Protein AF-A0A3P6QF78-F1 (afdb_monomer_lite)

pLDDT: mean 82.95, std 11.8, range [40.22, 94.06]

Secondary structure (DSSP, 8-state):
-----PPPEEEEEE-TT--S-EEEEEEPTT-EEEEEE-GGGTT--EEEEETTTTTSPPPPPP-S-TTT-EEEEE-SSSEEEEEEEEETT-

Sequence (90 aa):
MAEGNYPQVRIIVLEKGEHLETIVRRMEKGHFVRFHRGSSLLGVDVEIRTTLTGQEPLKWTEGTDHLAAYCQVECTSAGSFKYTFTADGE

Structure (mmCIF, N/CA/C/O backbone):
data_AF-A0A3P6QF78-F1
#
_entry.id   AF-A0A3P6QF78-F1
#
loop_
_atom_site.group_PDB
_atom_site.id
_atom_site.type_symbol
_atom_site.label_atom_id
_atom_site.label_alt_id
_atom_site.label_comp_id
_atom_site.label_asym_id
_atom_site.label_entity_id
_atom_site.label_seq_id
_atom_site.pdbx_PDB_ins_code
_atom_site.Cartn_x
_atom_site.Cartn_y
_atom_site.Cartn_z
_atom_site.occupancy
_atom_site.B_iso_or_equiv
_atom_site.auth_seq_id
_atom_site.auth_comp_id
_atom_site.auth_asym_id
_atom_site.auth_atom_id
_atom_site.pdbx_PDB_model_num
ATOM 1 N N . MET A 1 1 ? 17.765 -15.811 -25.119 1.00 40.22 1 MET A N 1
ATOM 2 C CA . MET A 1 1 ? 16.345 -15.462 -25.324 1.00 40.22 1 MET A CA 1
ATOM 3 C C . MET A 1 1 ? 16.097 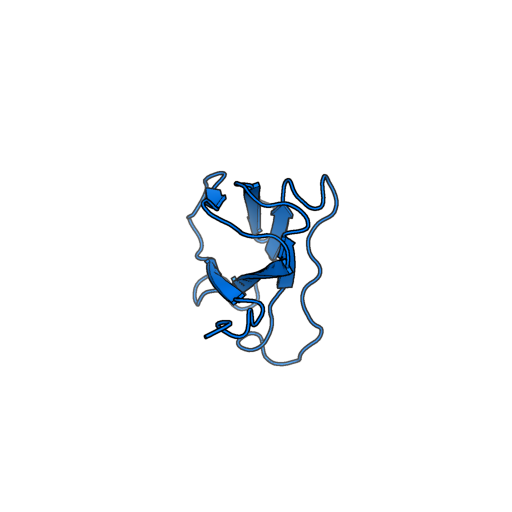-14.276 -24.416 1.00 40.22 1 MET A C 1
ATOM 5 O O . MET A 1 1 ? 16.354 -14.418 -23.231 1.00 40.22 1 MET A O 1
ATOM 9 N N . ALA A 1 2 ? 15.788 -13.095 -24.950 1.00 47.06 2 ALA A N 1
ATOM 10 C CA . ALA A 1 2 ? 15.461 -11.959 -24.094 1.00 47.06 2 ALA A CA 1
ATOM 11 C C . ALA A 1 2 ? 14.074 -12.239 -23.510 1.00 47.06 2 ALA A C 1
ATOM 13 O O . ALA A 1 2 ? 13.085 -12.181 -24.238 1.00 47.06 2 ALA A O 1
ATOM 14 N N . GLU A 1 3 ? 14.022 -12.657 -22.245 1.00 53.41 3 GLU A N 1
ATOM 15 C CA . GLU A 1 3 ? 12.777 -12.691 -21.484 1.00 53.41 3 GLU A CA 1
ATOM 16 C C . GLU A 1 3 ? 12.156 -11.299 -21.599 1.00 53.41 3 GLU A C 1
ATOM 18 O O . GLU A 1 3 ? 12.784 -10.298 -21.252 1.00 53.41 3 GLU A O 1
ATOM 23 N N . GLY A 1 4 ? 10.972 -11.219 -22.210 1.00 53.66 4 GLY A N 1
ATOM 24 C CA . GLY A 1 4 ? 10.235 -9.969 -22.299 1.00 53.66 4 GLY A CA 1
ATOM 25 C C . GLY A 1 4 ? 10.038 -9.458 -20.882 1.00 53.66 4 GLY A C 1
ATOM 26 O O . GLY A 1 4 ? 9.345 -10.095 -20.093 1.00 53.66 4 GLY A O 1
ATOM 27 N N . ASN A 1 5 ? 10.702 -8.356 -20.543 1.00 64.25 5 ASN A N 1
ATOM 28 C CA . ASN A 1 5 ? 10.680 -7.780 -19.206 1.00 64.25 5 ASN A CA 1
ATOM 29 C C . ASN A 1 5 ? 9.341 -7.058 -19.006 1.00 64.25 5 ASN A C 1
ATOM 31 O O . ASN A 1 5 ? 9.269 -5.829 -19.019 1.00 64.25 5 ASN A O 1
ATOM 35 N N . TYR A 1 6 ? 8.251 -7.826 -18.949 1.00 74.94 6 TYR A N 1
ATOM 36 C CA . TYR A 1 6 ? 6.930 -7.288 -18.678 1.00 74.94 6 TYR A CA 1
ATOM 37 C C . TYR A 1 6 ? 6.919 -6.750 -17.248 1.00 74.94 6 TYR A C 1
ATOM 39 O O . TYR A 1 6 ? 7.379 -7.444 -16.337 1.00 74.94 6 TYR A O 1
ATOM 47 N N . PRO A 1 7 ? 6.400 -5.532 -17.033 1.00 83.44 7 PRO A N 1
ATOM 48 C CA . PRO A 1 7 ? 6.336 -4.960 -15.701 1.00 83.44 7 PRO A CA 1
ATOM 49 C C . PRO A 1 7 ? 5.513 -5.874 -14.790 1.00 83.44 7 PRO A C 1
ATOM 51 O O . PRO A 1 7 ? 4.336 -6.138 -15.046 1.00 83.44 7 PRO A O 1
ATOM 54 N N . GLN A 1 8 ? 6.141 -6.379 -13.729 1.00 89.69 8 GLN A N 1
ATOM 55 C CA . GLN A 1 8 ? 5.455 -7.209 -12.748 1.00 89.69 8 GLN A CA 1
ATOM 56 C C . GLN A 1 8 ? 4.639 -6.342 -11.795 1.00 89.69 8 GLN A C 1
ATOM 58 O O . GLN A 1 8 ? 5.063 -5.255 -11.399 1.00 89.69 8 GLN A O 1
ATOM 63 N N . VAL A 1 9 ? 3.486 -6.862 -11.378 1.00 91.19 9 VAL A N 1
ATOM 64 C CA . VAL A 1 9 ? 2.649 -6.248 -10.346 1.00 91.19 9 VAL A CA 1
ATOM 65 C C . VAL A 1 9 ? 2.681 -7.137 -9.110 1.00 91.19 9 VAL A C 1
ATOM 67 O O . VAL A 1 9 ? 2.224 -8.279 -9.150 1.00 91.19 9 VAL A O 1
ATOM 70 N N . ARG A 1 10 ? 3.207 -6.620 -7.999 1.00 90.50 10 ARG A N 1
ATOM 71 C CA . ARG A 1 10 ? 3.103 -7.269 -6.689 1.00 90.50 10 ARG A CA 1
ATOM 72 C C . ARG A 1 10 ? 1.850 -6.768 -5.984 1.00 90.50 10 ARG A C 1
ATOM 74 O O . ARG A 1 10 ? 1.697 -5.567 -5.788 1.00 90.50 10 ARG A O 1
ATOM 81 N N . ILE A 1 11 ? 0.981 -7.692 -5.596 1.00 91.06 11 ILE A N 1
ATOM 82 C CA . ILE A 1 11 ? -0.271 -7.382 -4.906 1.00 91.06 11 ILE A CA 1
ATOM 83 C C . ILE A 1 11 ? -0.055 -7.486 -3.395 1.00 91.06 11 ILE A C 1
ATOM 85 O O . ILE A 1 11 ? 0.505 -8.472 -2.918 1.00 91.06 11 ILE A O 1
ATOM 89 N N . ILE A 1 12 ? -0.503 -6.469 -2.663 1.00 90.88 12 ILE A N 1
ATOM 90 C CA . ILE A 1 12 ? -0.569 -6.431 -1.202 1.00 90.88 12 ILE A CA 1
ATOM 91 C C . ILE A 1 12 ? -2.032 -6.212 -0.825 1.00 90.88 12 ILE A C 1
ATOM 93 O O . ILE A 1 12 ? -2.656 -5.254 -1.278 1.00 90.88 12 ILE A O 1
ATOM 97 N N . VAL A 1 13 ? -2.584 -7.113 -0.019 1.00 90.19 13 VAL A N 1
ATOM 98 C CA . VAL A 1 13 ? -3.937 -6.987 0.531 1.00 90.19 13 VAL A CA 1
ATOM 99 C C . VAL A 1 13 ? -3.788 -6.503 1.963 1.00 90.19 13 VAL A C 1
ATOM 101 O O . VAL A 1 13 ? -3.063 -7.128 2.726 1.00 90.19 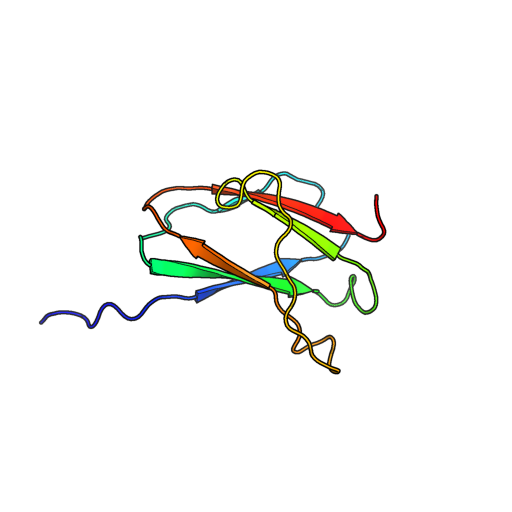13 VAL A O 1
ATOM 104 N N . LEU A 1 14 ? -4.419 -5.378 2.289 1.00 89.44 14 LEU A N 1
ATOM 105 C CA . LEU A 1 14 ? -4.348 -4.764 3.611 1.00 89.44 14 LEU A CA 1
ATOM 106 C C . LEU A 1 14 ? -5.466 -5.287 4.504 1.00 89.44 14 LEU A C 1
ATOM 108 O O . LEU A 1 14 ? -6.629 -5.245 4.105 1.00 89.44 14 LEU A O 1
ATOM 112 N N . GLU A 1 15 ? -5.138 -5.691 5.724 1.00 87.81 15 GLU A N 1
ATOM 113 C CA . GLU A 1 15 ? -6.130 -6.063 6.733 1.00 87.81 15 GLU A CA 1
ATOM 114 C C . GLU A 1 15 ? -5.977 -5.206 8.004 1.00 87.81 15 GLU A C 1
ATOM 116 O O . GLU A 1 15 ? -4.889 -4.760 8.373 1.00 87.81 15 GLU A O 1
ATOM 121 N N . LYS A 1 16 ? -7.090 -4.960 8.701 1.00 82.00 16 LYS A N 1
ATOM 122 C CA . LYS A 1 16 ? -7.114 -4.241 9.977 1.00 82.00 16 LYS A CA 1
ATOM 123 C C . LYS A 1 16 ? -6.244 -4.965 11.009 1.00 82.00 16 LYS A C 1
ATOM 125 O O . LYS A 1 16 ? -6.359 -6.176 11.185 1.00 82.00 16 LYS A O 1
ATOM 130 N N . GLY A 1 17 ? -5.412 -4.215 11.730 1.00 71.69 17 GLY A N 1
ATOM 131 C CA . GLY A 1 17 ? -4.485 -4.767 12.721 1.00 71.69 17 GLY A CA 1
ATOM 132 C C . GLY A 1 17 ? -3.059 -4.986 12.204 1.00 71.69 17 GLY A C 1
ATOM 133 O O . GLY A 1 17 ? -2.167 -5.236 13.015 1.00 71.69 17 GLY A O 1
ATOM 134 N N . GLU A 1 18 ? -2.799 -4.829 10.899 1.00 66.75 18 GLU A N 1
ATOM 135 C CA . GLU A 1 18 ? -1.439 -4.789 10.343 1.00 66.75 18 GLU A CA 1
ATOM 136 C C . GLU A 1 18 ? -0.755 -3.435 10.634 1.00 66.75 18 GLU A C 1
ATOM 138 O O . GLU A 1 18 ? -0.446 -2.649 9.744 1.00 66.75 18 GLU A O 1
ATOM 143 N N . HIS A 1 19 ? -0.521 -3.131 11.913 1.00 60.53 19 HIS A N 1
ATOM 144 C CA . HIS A 1 19 ? 0.063 -1.860 12.364 1.00 60.53 19 HIS A CA 1
ATOM 145 C C . HIS A 1 19 ? 1.594 -1.853 12.332 1.00 60.53 19 HIS A C 1
ATOM 147 O O . HIS A 1 19 ? 2.231 -1.610 13.357 1.00 60.53 19 HIS A O 1
ATOM 153 N N . LEU A 1 20 ? 2.220 -2.123 11.185 1.00 59.34 20 LEU A N 1
ATOM 154 C CA . LEU A 1 20 ? 3.672 -1.982 11.071 1.00 59.34 20 LEU A CA 1
ATOM 155 C C . LEU A 1 20 ? 4.094 -1.399 9.725 1.00 59.34 20 LEU A C 1
ATOM 157 O O . LEU A 1 20 ? 3.661 -1.845 8.662 1.00 59.34 20 LEU A O 1
ATOM 161 N N . GLU A 1 21 ? 5.010 -0.428 9.805 1.00 71.50 21 GLU A N 1
ATOM 162 C CA . GLU A 1 21 ? 5.842 0.021 8.691 1.00 71.50 21 GLU A CA 1
ATOM 163 C C . GLU A 1 21 ? 6.416 -1.214 7.989 1.00 71.50 21 GLU A C 1
ATOM 165 O O . GLU A 1 21 ? 7.299 -1.905 8.508 1.00 71.50 21 GLU A O 1
ATOM 170 N N . THR A 1 22 ? 5.877 -1.522 6.814 1.00 82.62 22 THR A N 1
ATOM 171 C CA . THR A 1 22 ? 6.191 -2.769 6.127 1.00 82.62 22 THR A CA 1
ATOM 172 C C . THR A 1 22 ? 7.180 -2.499 5.011 1.00 82.62 22 THR A C 1
ATOM 174 O O . THR A 1 22 ? 7.031 -1.577 4.207 1.00 82.62 22 THR A O 1
ATOM 177 N N . ILE A 1 23 ? 8.228 -3.322 4.966 1.00 83.44 23 ILE A N 1
ATOM 178 C CA . ILE A 1 23 ? 9.299 -3.195 3.982 1.00 83.44 23 ILE A CA 1
ATOM 179 C C . ILE A 1 23 ? 9.000 -4.117 2.804 1.00 83.44 23 ILE A C 1
ATOM 181 O O . ILE A 1 23 ? 9.100 -5.341 2.917 1.00 83.44 23 ILE A O 1
ATOM 185 N N . VAL A 1 24 ? 8.749 -3.531 1.638 1.00 84.44 24 VAL A N 1
ATOM 186 C CA . VAL A 1 24 ? 8.706 -4.265 0.374 1.00 84.44 24 VAL A CA 1
ATOM 187 C C . VAL A 1 24 ? 10.124 -4.354 -0.172 1.00 84.44 24 VAL A C 1
ATOM 189 O O . VAL A 1 24 ? 10.762 -3.341 -0.449 1.00 84.44 24 VAL A O 1
ATOM 192 N N . ARG A 1 25 ? 10.637 -5.580 -0.306 1.00 85.75 25 ARG A N 1
ATOM 193 C CA . ARG A 1 25 ? 12.018 -5.852 -0.736 1.00 85.75 25 ARG A CA 1
ATOM 194 C C . ARG A 1 25 ? 12.073 -6.433 -2.141 1.00 85.75 25 ARG A C 1
ATOM 196 O O . ARG A 1 25 ? 11.107 -7.051 -2.598 1.00 85.75 25 ARG A O 1
ATOM 2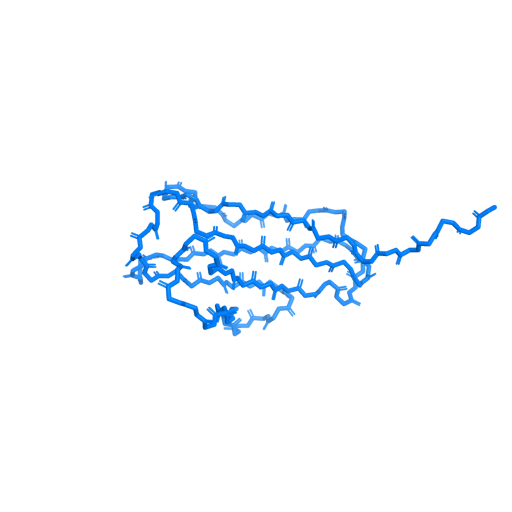03 N N . ARG A 1 26 ? 13.258 -6.341 -2.755 1.00 86.12 26 ARG A N 1
ATOM 204 C CA . ARG A 1 26 ? 13.583 -6.950 -4.058 1.00 86.12 26 ARG A CA 1
ATOM 205 C C . ARG A 1 26 ? 12.625 -6.475 -5.150 1.00 86.12 26 ARG A C 1
ATOM 207 O O . ARG A 1 26 ? 11.945 -7.284 -5.776 1.00 86.12 26 ARG A O 1
ATOM 214 N N . MET A 1 27 ? 12.526 -5.159 -5.304 1.00 88.06 27 MET A N 1
ATOM 215 C CA . MET A 1 27 ? 11.761 -4.546 -6.381 1.00 88.06 27 MET A CA 1
ATOM 216 C C . MET A 1 27 ? 12.695 -4.055 -7.472 1.00 88.06 27 MET A C 1
ATOM 218 O O . MET A 1 27 ? 13.767 -3.528 -7.177 1.00 88.06 27 MET A O 1
ATOM 222 N N . GLU A 1 28 ? 12.290 -4.256 -8.718 1.00 88.00 28 GLU A N 1
ATOM 223 C CA . GLU A 1 28 ? 13.024 -3.811 -9.897 1.00 88.00 28 GLU A CA 1
ATOM 224 C C . GLU A 1 28 ? 12.393 -2.540 -10.459 1.00 88.00 28 GLU A C 1
ATOM 226 O O . GLU A 1 28 ? 11.218 -2.243 -10.219 1.00 88.00 28 GLU A O 1
ATOM 231 N N . LYS A 1 29 ? 13.188 -1.776 -11.209 1.00 89.81 29 LYS A N 1
ATOM 232 C CA . LYS A 1 29 ? 12.703 -0.566 -11.866 1.00 89.81 29 LYS A CA 1
ATOM 233 C C . LYS A 1 29 ? 11.607 -0.919 -12.878 1.00 89.81 29 LYS A C 1
ATOM 235 O O . LYS A 1 29 ? 11.794 -1.813 -13.697 1.00 89.81 29 LYS A O 1
ATOM 240 N N . GLY A 1 30 ? 10.500 -0.182 -12.844 1.00 89.19 30 GLY A N 1
ATOM 241 C CA . GLY A 1 30 ? 9.340 -0.385 -13.716 1.00 89.19 30 GLY A CA 1
ATOM 242 C C . GLY A 1 30 ? 8.349 -1.439 -13.212 1.00 89.19 30 GLY A C 1
ATOM 243 O O . GLY A 1 30 ? 7.327 -1.660 -13.854 1.00 89.19 30 GLY A O 1
ATOM 244 N N . HIS A 1 31 ? 8.612 -2.093 -12.074 1.00 92.06 31 HIS A N 1
ATOM 245 C CA . HIS A 1 31 ? 7.618 -2.945 -11.414 1.00 92.06 31 HIS A CA 1
ATOM 246 C C . HIS A 1 31 ? 6.644 -2.103 -10.594 1.00 92.06 31 HIS A C 1
ATOM 248 O O . HIS A 1 31 ? 6.984 -1.031 -10.096 1.00 92.06 31 HIS A O 1
ATOM 254 N N . PHE A 1 32 ? 5.437 -2.621 -10.405 1.00 92.44 32 PHE A N 1
ATOM 255 C CA . PHE A 1 32 ? 4.384 -1.962 -9.648 1.00 92.44 32 PHE A CA 1
ATOM 256 C C . PHE A 1 32 ? 4.102 -2.710 -8.355 1.00 92.44 32 PHE A C 1
ATOM 258 O O . PHE A 1 32 ? 4.131 -3.942 -8.307 1.00 92.44 32 PHE A O 1
ATOM 265 N N . VAL A 1 33 ? 3.751 -1.961 -7.318 1.00 93.25 33 VAL A N 1
ATOM 266 C CA . VAL A 1 33 ? 3.107 -2.514 -6.128 1.00 93.25 33 VAL A CA 1
ATOM 267 C C . VAL A 1 33 ? 1.692 -1.983 -6.070 1.00 93.25 33 VAL A C 1
ATOM 269 O O . VAL A 1 33 ? 1.481 -0.773 -6.127 1.00 93.25 33 VAL A O 1
ATOM 272 N N . ARG A 1 34 ? 0.733 -2.903 -6.008 1.00 94.06 34 ARG A N 1
ATOM 273 C CA . ARG A 1 34 ? -0.697 -2.624 -5.989 1.00 94.06 34 ARG A CA 1
ATOM 274 C C . ARG A 1 34 ? -1.272 -3.029 -4.643 1.00 94.06 34 ARG A C 1
ATOM 276 O O . ARG A 1 34 ? -1.114 -4.173 -4.226 1.00 94.06 34 ARG A O 1
ATOM 283 N N . PHE A 1 35 ? -1.959 -2.097 -4.004 1.00 92.44 35 PHE A N 1
ATOM 284 C CA . PHE A 1 35 ? -2.600 -2.290 -2.717 1.00 92.44 35 PHE A CA 1
ATOM 285 C C . PHE A 1 35 ? -4.104 -2.443 -2.901 1.00 92.44 35 PHE A C 1
ATOM 287 O O . PHE A 1 35 ? -4.729 -1.650 -3.607 1.00 92.44 35 PHE A O 1
ATOM 294 N N . HIS A 1 36 ? -4.671 -3.451 -2.251 1.00 91.25 36 HIS A N 1
ATOM 295 C CA . HIS A 1 36 ? -6.106 -3.701 -2.190 1.00 91.25 36 HIS A CA 1
ATOM 296 C C . HIS A 1 36 ? -6.581 -3.646 -0.741 1.00 91.25 36 HIS A C 1
ATOM 298 O O . HIS A 1 36 ? -5.854 -4.042 0.173 1.00 91.25 36 HIS A O 1
ATOM 304 N N . ARG A 1 37 ? -7.818 -3.188 -0.537 1.00 89.19 37 ARG A N 1
ATOM 305 C CA . ARG A 1 37 ? -8.491 -3.296 0.760 1.00 89.19 37 ARG A CA 1
ATOM 306 C C . ARG A 1 37 ? -8.935 -4.741 0.947 1.00 89.19 37 ARG A C 1
ATOM 308 O O . ARG A 1 37 ? -9.635 -5.288 0.097 1.00 89.19 37 ARG A O 1
ATOM 315 N N . GLY A 1 38 ? -8.491 -5.351 2.032 1.00 88.06 38 GLY A N 1
ATOM 316 C CA . GLY A 1 38 ? -8.957 -6.653 2.467 1.00 88.06 38 GLY A CA 1
ATOM 317 C C . GLY A 1 38 ? -10.377 -6.605 3.016 1.00 88.06 38 GLY A C 1
ATOM 318 O O . GLY A 1 38 ? -11.011 -5.548 3.094 1.00 88.06 38 GLY A O 1
ATOM 319 N N . SER A 1 39 ? -10.885 -7.766 3.422 1.00 87.50 39 SER A N 1
ATOM 320 C CA . SER A 1 39 ? -12.290 -7.892 3.843 1.00 87.50 39 SER A CA 1
ATOM 321 C C . SER A 1 39 ? -12.594 -7.085 5.105 1.00 87.50 39 SER A C 1
ATOM 323 O O . SER A 1 39 ? -13.708 -6.590 5.267 1.00 87.50 39 SER A O 1
ATOM 325 N N . SER A 1 40 ? -11.607 -6.912 5.988 1.00 86.31 40 SER A N 1
ATOM 326 C CA . SER A 1 40 ? -11.766 -6.127 7.216 1.00 86.31 40 SER A CA 1
ATOM 327 C C . SER A 1 40 ? -11.747 -4.607 7.007 1.00 86.31 40 SER A C 1
ATOM 329 O O . SER A 1 40 ? -12.055 -3.871 7.942 1.00 86.31 40 SER A O 1
ATOM 331 N N . LEU A 1 41 ? -11.404 -4.137 5.802 1.00 87.00 41 LEU A N 1
ATOM 332 C CA . LEU A 1 41 ? -11.319 -2.718 5.435 1.00 87.00 41 LEU A CA 1
ATOM 333 C C . LEU A 1 41 ? -12.373 -2.319 4.383 1.00 87.00 41 LEU A C 1
ATOM 335 O O . LEU A 1 41 ? -12.244 -1.295 3.709 1.00 87.00 41 LEU A O 1
ATOM 339 N N . LEU A 1 42 ? -13.424 -3.125 4.210 1.00 84.88 42 LEU A N 1
ATOM 340 C CA . LEU A 1 42 ? -14.531 -2.795 3.313 1.00 84.88 42 LEU A CA 1
ATOM 341 C C . LEU A 1 42 ? -15.312 -1.584 3.835 1.00 84.88 42 LEU A C 1
ATOM 343 O O . LEU A 1 42 ? -15.747 -1.562 4.982 1.00 84.88 42 LEU A O 1
ATOM 347 N N . GLY A 1 43 ? -15.500 -0.582 2.972 1.00 81.38 43 GLY A N 1
ATOM 348 C CA . GLY A 1 43 ? -16.175 0.672 3.327 1.00 81.38 43 GLY A CA 1
ATOM 349 C C . GLY A 1 43 ? -15.357 1.613 4.219 1.00 81.38 43 GLY A C 1
ATOM 350 O O . GLY A 1 43 ? -15.855 2.680 4.561 1.00 81.38 43 GLY A O 1
ATOM 351 N N . VAL A 1 44 ? -14.122 1.241 4.564 1.00 85.81 44 VAL A N 1
ATOM 352 C CA . VAL A 1 44 ? -13.212 2.035 5.396 1.00 85.81 44 VAL A CA 1
ATOM 353 C C . VAL A 1 44 ? -12.381 2.964 4.517 1.00 85.81 44 VAL A C 1
ATOM 355 O O . VAL A 1 44 ? -11.894 2.551 3.454 1.00 85.81 44 VAL A O 1
ATOM 358 N N . ASP A 1 45 ? -12.196 4.209 4.961 1.00 86.75 45 ASP A N 1
ATOM 359 C CA . ASP A 1 45 ? -11.259 5.111 4.300 1.00 86.75 45 ASP A CA 1
ATOM 360 C C . ASP A 1 45 ? -9.828 4.730 4.680 1.00 86.75 45 ASP A C 1
ATOM 362 O O . ASP A 1 45 ? -9.463 4.703 5.854 1.00 86.75 45 ASP A O 1
ATOM 366 N N . VAL A 1 46 ? -9.029 4.373 3.678 1.00 87.81 46 VAL A N 1
ATOM 367 C CA . VAL A 1 46 ? -7.672 3.854 3.874 1.00 87.81 46 VAL A CA 1
ATOM 368 C C . VAL A 1 46 ? -6.700 4.788 3.188 1.00 87.81 46 VAL A C 1
ATOM 370 O O . VAL A 1 46 ? -6.761 4.951 1.971 1.00 87.81 46 VAL A O 1
ATOM 373 N N . GLU A 1 47 ? -5.756 5.339 3.936 1.00 90.19 47 GLU A N 1
ATOM 374 C CA . GLU A 1 47 ? -4.673 6.143 3.385 1.00 90.19 47 GLU A CA 1
ATOM 375 C C . GLU A 1 47 ? -3.391 5.307 3.352 1.00 90.19 47 GLU A C 1
ATOM 377 O O . GLU A 1 47 ? -3.053 4.660 4.336 1.00 90.19 47 GLU A O 1
ATOM 382 N N . ILE A 1 48 ? -2.660 5.306 2.231 1.00 90.56 48 ILE A N 1
ATOM 383 C CA . ILE A 1 48 ? -1.368 4.610 2.117 1.00 90.56 48 ILE A CA 1
ATOM 384 C C . ILE A 1 48 ? -0.289 5.614 1.760 1.00 90.56 48 ILE A C 1
ATOM 386 O O . ILE A 1 48 ? -0.406 6.324 0.764 1.00 90.56 48 ILE A O 1
ATOM 390 N N . ARG A 1 49 ? 0.806 5.619 2.516 1.00 91.56 49 ARG A N 1
ATOM 391 C CA . ARG A 1 49 ? 2.002 6.419 2.242 1.00 91.56 49 ARG A CA 1
ATOM 392 C C . ARG A 1 49 ? 3.173 5.501 1.965 1.00 91.56 49 ARG A C 1
ATOM 394 O O . ARG A 1 49 ? 3.321 4.462 2.603 1.00 91.56 49 ARG A O 1
ATOM 401 N N . THR A 1 50 ? 4.025 5.891 1.024 1.00 91.12 50 THR A N 1
ATOM 402 C CA . THR A 1 50 ? 5.219 5.119 0.677 1.00 91.12 50 THR A CA 1
ATOM 403 C C . THR A 1 50 ? 6.442 6.014 0.652 1.00 91.12 50 THR A C 1
ATOM 405 O O . THR A 1 50 ? 6.362 7.182 0.280 1.00 91.12 50 THR A O 1
ATOM 408 N N . THR A 1 51 ? 7.615 5.457 0.940 1.00 90.50 51 THR A N 1
ATOM 409 C CA . THR A 1 51 ? 8.873 6.201 0.771 1.00 90.50 51 THR A CA 1
ATOM 410 C C . THR A 1 51 ? 9.194 6.511 -0.696 1.00 90.50 51 THR A C 1
ATOM 412 O O . THR A 1 51 ? 10.129 7.261 -0.952 1.00 90.50 51 THR A O 1
ATOM 415 N N . LEU A 1 52 ? 8.451 5.942 -1.657 1.00 87.25 52 LEU A N 1
ATOM 416 C CA . LEU A 1 52 ? 8.580 6.244 -3.088 1.00 87.25 52 LEU A CA 1
ATOM 417 C C . LEU A 1 52 ? 7.844 7.534 -3.477 1.00 87.25 52 LEU A C 1
ATOM 419 O O . LEU A 1 52 ? 8.325 8.266 -4.336 1.00 87.25 52 LEU A O 1
ATOM 423 N N . THR A 1 53 ? 6.698 7.810 -2.848 1.00 84.69 53 THR A N 1
ATOM 424 C CA . THR A 1 53 ? 5.877 9.013 -3.085 1.00 84.69 53 THR A CA 1
ATOM 425 C C . THR A 1 53 ? 6.081 10.099 -2.026 1.00 84.69 53 THR A C 1
ATOM 427 O O . THR A 1 53 ? 5.510 11.182 -2.119 1.00 84.69 53 THR A O 1
ATOM 430 N N . GLY A 1 54 ? 6.920 9.837 -1.020 1.00 83.31 54 GLY A N 1
ATOM 431 C CA . GLY A 1 54 ? 7.236 10.788 0.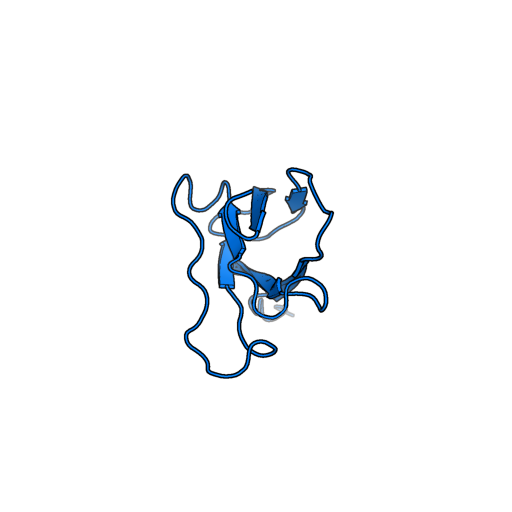039 1.00 83.31 54 GLY A CA 1
ATOM 432 C C . GLY A 1 54 ? 6.067 10.975 1.005 1.00 83.31 54 GLY A C 1
ATOM 433 O O . GLY A 1 54 ? 5.612 10.020 1.631 1.00 83.31 54 GLY A O 1
ATOM 434 N N . GLN A 1 55 ? 5.615 12.221 1.165 1.00 79.75 55 GLN A N 1
ATOM 435 C CA . GLN A 1 55 ? 4.527 12.570 2.085 1.00 79.75 55 GLN A CA 1
ATOM 436 C C . GLN A 1 55 ? 3.141 12.547 1.436 1.00 79.75 55 GLN A C 1
ATOM 438 O O . GLN A 1 55 ? 2.154 12.718 2.144 1.00 79.75 55 GLN A O 1
ATOM 443 N N . GLU A 1 56 ? 3.029 12.343 0.127 1.00 88.19 56 GLU A N 1
ATOM 444 C CA . GLU A 1 56 ? 1.720 12.296 -0.521 1.00 88.19 56 GLU A CA 1
ATOM 445 C C . GLU A 1 56 ? 1.127 10.880 -0.455 1.00 88.19 56 GLU A C 1
ATOM 447 O O . GLU A 1 56 ? 1.822 9.904 -0.786 1.00 88.19 56 GLU A O 1
ATOM 452 N N . PRO A 1 57 ? -0.143 10.748 -0.027 1.00 90.81 57 PRO A N 1
ATOM 453 C CA . PRO A 1 57 ? -0.814 9.463 -0.007 1.00 90.81 57 PRO A CA 1
ATOM 454 C C . PRO A 1 57 ? -1.119 8.967 -1.424 1.00 90.81 57 PRO A C 1
ATOM 456 O O . PRO A 1 57 ? -1.356 9.746 -2.352 1.00 90.81 57 PRO A O 1
ATOM 459 N N . LEU A 1 58 ? -1.125 7.646 -1.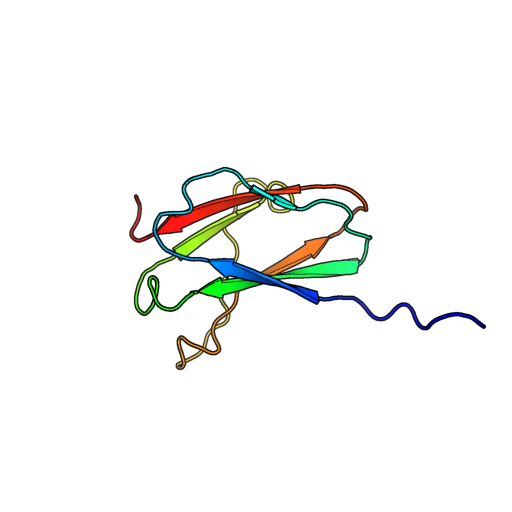594 1.00 92.56 58 LEU A N 1
ATOM 460 C CA . LEU A 1 58 ? -1.500 7.016 -2.851 1.00 92.56 58 LEU A CA 1
ATOM 461 C C . LEU A 1 58 ? -2.985 7.240 -3.137 1.00 92.56 58 LEU A C 1
ATOM 463 O O . LEU A 1 58 ? -3.838 7.100 -2.262 1.00 92.56 58 LEU A O 1
ATOM 467 N N . LYS A 1 59 ? -3.296 7.534 -4.400 1.00 91.81 59 LYS A N 1
ATOM 468 C CA . LYS A 1 59 ? -4.671 7.725 -4.860 1.00 91.81 59 LYS A CA 1
ATOM 469 C C . LYS A 1 59 ? -5.302 6.383 -5.204 1.00 91.81 59 LYS A C 1
ATOM 471 O O . LYS A 1 59 ? -4.764 5.636 -6.023 1.00 91.81 59 LYS A O 1
ATOM 476 N N . TRP A 1 60 ? -6.447 6.099 -4.594 1.00 90.75 60 TRP A N 1
ATOM 477 C CA . TRP A 1 60 ? -7.296 4.980 -4.989 1.00 90.75 60 TRP A CA 1
ATOM 478 C C . TRP A 1 60 ? -7.931 5.253 -6.348 1.00 90.75 60 TRP A C 1
ATOM 480 O O . TRP A 1 60 ? -8.281 6.387 -6.667 1.00 90.75 60 TRP A O 1
ATOM 490 N N . THR A 1 61 ? -8.076 4.207 -7.152 1.00 90.38 61 THR A N 1
ATOM 491 C CA . THR A 1 61 ? -8.845 4.258 -8.392 1.00 90.38 61 THR A CA 1
ATOM 492 C C . THR A 1 61 ? -10.303 4.585 -8.093 1.00 90.38 61 THR A C 1
ATOM 494 O O . THR A 1 61 ? -10.897 3.996 -7.187 1.00 90.38 61 THR A O 1
ATOM 497 N N . GLU A 1 62 ? -10.893 5.467 -8.893 1.00 71.44 62 GLU A N 1
ATOM 498 C CA . GLU A 1 62 ? -12.322 5.760 -8.842 1.00 71.44 62 GLU A CA 1
ATOM 499 C C . GLU A 1 62 ? -13.107 4.544 -9.355 1.00 71.44 62 GLU A C 1
ATOM 501 O O . GLU A 1 62 ? -12.944 4.115 -10.497 1.00 71.44 62 GLU A O 1
ATOM 506 N N . GLY A 1 63 ? -13.934 3.948 -8.498 1.00 65.50 63 GLY A N 1
ATOM 507 C CA . GLY A 1 63 ? -14.750 2.789 -8.842 1.00 65.50 63 GLY A CA 1
ATOM 508 C C . GLY A 1 63 ? -15.862 2.570 -7.823 1.00 65.50 63 GLY A C 1
ATOM 509 O O . GLY A 1 63 ? -15.689 2.842 -6.639 1.00 65.50 63 GLY A O 1
ATOM 510 N N . THR A 1 64 ? -17.016 2.089 -8.289 1.00 60.25 64 THR A N 1
ATOM 511 C CA . THR A 1 64 ? -18.191 1.800 -7.444 1.00 60.25 64 THR A CA 1
ATOM 512 C C . THR A 1 64 ? -18.077 0.482 -6.682 1.00 60.25 64 THR A C 1
ATOM 514 O O . THR A 1 64 ? -18.875 0.224 -5.788 1.00 60.25 64 THR A O 1
ATOM 517 N N . ASP A 1 65 ? -17.117 -0.366 -7.051 1.00 70.69 65 ASP A N 1
ATOM 518 C 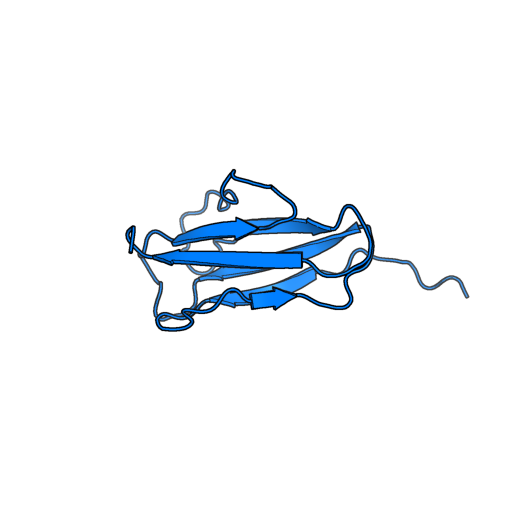CA . ASP A 1 65 ? -16.885 -1.657 -6.417 1.00 70.69 65 ASP A CA 1
ATOM 519 C C . ASP A 1 65 ? -15.652 -1.579 -5.511 1.00 70.69 65 ASP A C 1
ATOM 521 O O . ASP A 1 65 ? -14.515 -1.455 -5.976 1.00 70.69 65 ASP A O 1
ATOM 525 N N . HIS A 1 66 ? -15.888 -1.668 -4.203 1.00 64.31 66 HIS A N 1
ATOM 526 C CA . HIS A 1 66 ? -14.832 -1.686 -3.194 1.00 64.31 66 HIS A CA 1
ATOM 527 C C . HIS A 1 66 ? -13.846 -2.849 -3.390 1.00 64.31 66 HIS A C 1
ATOM 529 O O . HIS A 1 66 ? -12.696 -2.721 -2.980 1.00 64.31 66 HIS A O 1
ATOM 535 N N . LEU A 1 67 ? -14.262 -3.943 -4.042 1.00 67.38 67 LEU A N 1
ATOM 536 C CA . LEU A 1 67 ? -13.409 -5.094 -4.354 1.00 67.38 67 LEU A CA 1
ATOM 537 C C . LEU A 1 67 ? -12.486 -4.831 -5.553 1.00 67.38 67 LEU A C 1
ATOM 539 O O . LEU A 1 67 ? -11.412 -5.426 -5.651 1.00 67.38 67 LEU A O 1
ATOM 543 N N . ALA A 1 68 ? -12.882 -3.928 -6.453 1.00 75.25 68 ALA A N 1
ATOM 544 C CA . ALA A 1 68 ? -12.093 -3.535 -7.618 1.00 75.25 68 ALA A CA 1
ATOM 545 C C . ALA A 1 68 ? -11.200 -2.313 -7.352 1.00 75.25 68 ALA A C 1
ATOM 547 O O . ALA A 1 68 ? -10.279 -2.051 -8.128 1.00 75.25 68 ALA A O 1
ATOM 548 N N . ALA A 1 69 ? -11.451 -1.571 -6.270 1.00 86.75 69 ALA A N 1
ATOM 549 C CA . ALA A 1 69 ? -10.661 -0.409 -5.897 1.00 86.75 69 ALA A CA 1
ATOM 550 C C . ALA A 1 69 ? -9.243 -0.816 -5.466 1.00 86.75 69 ALA A C 1
ATOM 552 O O . ALA A 1 69 ? -9.050 -1.628 -4.559 1.00 86.75 69 ALA A O 1
ATOM 553 N N . TYR A 1 70 ? -8.242 -0.205 -6.093 1.00 91.50 70 TYR A N 1
ATOM 554 C CA . TYR A 1 70 ? -6.843 -0.345 -5.706 1.00 91.50 70 TYR A CA 1
ATOM 555 C C . TYR A 1 70 ? -6.128 0.997 -5.785 1.00 91.50 70 TYR A C 1
ATOM 557 O O . TYR A 1 70 ? -6.570 1.918 -6.465 1.00 91.50 70 TYR A O 1
ATOM 565 N N . CYS A 1 71 ? -4.981 1.108 -5.135 1.00 92.75 71 CYS A N 1
ATOM 566 C CA . CYS A 1 71 ? -3.989 2.116 -5.488 1.00 92.75 71 CYS A CA 1
ATOM 567 C C . CYS A 1 71 ? -2.683 1.410 -5.844 1.00 92.75 71 CYS A C 1
ATOM 569 O O . CYS A 1 71 ? -2.456 0.256 -5.474 1.00 92.75 71 CYS A O 1
ATOM 571 N N . GLN A 1 72 ? -1.839 2.054 -6.641 1.00 94.06 72 GLN A N 1
ATOM 572 C CA . GLN A 1 72 ? -0.569 1.458 -7.032 1.00 94.06 72 GLN A CA 1
ATOM 573 C C . GLN A 1 72 ? 0.532 2.498 -7.136 1.00 94.06 72 GLN A C 1
ATOM 575 O O . GLN A 1 72 ? 0.275 3.670 -7.406 1.00 94.06 72 GLN A O 1
ATOM 580 N N . VAL A 1 73 ? 1.764 2.037 -6.959 1.00 93.06 73 VAL A N 1
ATOM 581 C CA . VAL A 1 73 ? 2.976 2.839 -7.102 1.00 93.06 73 VAL A CA 1
ATOM 582 C C . VAL A 1 73 ? 3.963 2.116 -8.010 1.00 93.06 73 VAL A C 1
ATOM 584 O O . VAL A 1 73 ? 4.139 0.899 -7.908 1.00 93.06 73 VAL A O 1
ATOM 587 N N . GLU A 1 74 ? 4.588 2.862 -8.917 1.00 92.69 74 GLU A N 1
ATOM 588 C CA . GLU A 1 74 ? 5.687 2.366 -9.742 1.00 92.69 74 GLU A CA 1
ATOM 589 C C . GLU A 1 74 ? 7.008 2.464 -8.972 1.00 92.69 74 GLU A C 1
ATOM 591 O O . GLU A 1 74 ? 7.339 3.494 -8.380 1.00 92.69 74 GLU A O 1
ATOM 596 N N . CYS A 1 75 ? 7.801 1.400 -9.014 1.00 90.69 75 CYS A N 1
ATOM 597 C CA . CYS A 1 75 ? 9.168 1.407 -8.523 1.00 90.69 75 CYS A CA 1
ATOM 598 C C . CYS A 1 75 ? 10.064 2.099 -9.557 1.00 90.69 75 CYS A C 1
ATOM 600 O O . CYS A 1 75 ? 10.478 1.497 -10.546 1.00 90.69 75 CYS A O 1
ATOM 602 N N . THR A 1 76 ? 10.396 3.369 -9.331 1.00 87.44 76 THR A N 1
ATOM 603 C CA . THR A 1 76 ? 11.255 4.155 -10.241 1.00 87.44 76 THR A CA 1
ATOM 604 C C . THR A 1 76 ? 12.737 3.774 -10.154 1.00 87.44 76 THR A C 1
ATOM 606 O O . THR A 1 76 ? 13.510 4.048 -11.076 1.00 87.44 76 THR A O 1
ATOM 609 N N . SER A 1 77 ? 13.130 3.114 -9.061 1.00 86.31 77 SER A N 1
ATOM 610 C CA . SER A 1 77 ? 14.474 2.597 -8.797 1.00 86.31 77 SER A CA 1
ATOM 611 C C . SER A 1 77 ? 14.396 1.174 -8.250 1.00 86.31 77 SER A C 1
ATOM 613 O O . SER A 1 77 ? 13.452 0.831 -7.539 1.00 86.31 77 SER A O 1
ATOM 615 N N . ALA A 1 78 ? 15.402 0.352 -8.556 1.00 87.69 78 ALA A N 1
ATOM 616 C CA . ALA A 1 78 ? 15.512 -0.974 -7.961 1.00 87.69 78 ALA A CA 1
ATOM 617 C C . ALA A 1 78 ? 15.908 -0.868 -6.480 1.00 87.69 78 ALA A C 1
ATOM 619 O O . ALA A 1 78 ? 16.758 -0.054 -6.117 1.00 87.69 78 ALA A O 1
ATOM 620 N N . GLY A 1 79 ? 15.316 -1.696 -5.620 1.00 88.38 79 GLY A N 1
ATOM 621 C CA . GLY A 1 79 ? 15.645 -1.707 -4.200 1.00 88.38 79 GLY A CA 1
ATOM 622 C C . GLY A 1 79 ? 14.516 -2.180 -3.296 1.00 88.38 79 GLY A C 1
ATOM 623 O O . GLY A 1 79 ? 13.792 -3.131 -3.600 1.00 88.38 79 GLY A O 1
ATOM 624 N N . SER A 1 80 ? 14.428 -1.540 -2.132 1.00 89.12 80 SER A N 1
ATOM 625 C CA . SER A 1 80 ? 13.368 -1.756 -1.152 1.00 89.12 80 SER A CA 1
ATOM 626 C C . SER A 1 80 ? 12.742 -0.421 -0.790 1.00 89.12 80 SER A C 1
ATOM 628 O O . SER A 1 80 ? 13.433 0.596 -0.759 1.00 89.12 80 SER A O 1
ATOM 630 N N . PHE A 1 81 ? 11.457 -0.435 -0.477 1.00 89.38 81 PHE A N 1
ATOM 631 C CA . PHE A 1 81 ? 10.750 0.741 0.002 1.00 89.38 81 PHE A CA 1
ATOM 632 C C . PHE A 1 81 ? 9.840 0.362 1.162 1.00 89.38 81 PHE A C 1
ATOM 634 O O . PHE A 1 81 ? 9.553 -0.817 1.388 1.00 89.38 81 PHE A O 1
ATOM 641 N N . LYS A 1 82 ? 9.418 1.368 1.918 1.00 91.50 82 LYS A N 1
ATOM 642 C CA . LYS A 1 82 ? 8.503 1.193 3.040 1.00 91.50 82 LYS A CA 1
ATOM 643 C C . LYS A 1 82 ? 7.136 1.729 2.666 1.00 91.50 82 LYS A C 1
ATOM 645 O O . LYS A 1 82 ? 7.052 2.722 1.937 1.00 91.50 82 LYS A O 1
ATOM 650 N N . TYR A 1 83 ? 6.095 1.098 3.187 1.00 90.88 83 TYR A N 1
ATOM 651 C CA . TYR A 1 83 ? 4.768 1.688 3.221 1.00 90.88 83 TYR A CA 1
ATOM 652 C C . TYR A 1 83 ? 4.198 1.657 4.635 1.00 90.88 83 TYR A C 1
ATOM 654 O O . TYR A 1 83 ? 4.522 0.779 5.437 1.00 90.88 83 TYR A O 1
ATOM 662 N N . THR A 1 84 ? 3.328 2.622 4.888 1.00 89.75 84 THR A N 1
ATOM 663 C CA . THR A 1 84 ? 2.477 2.705 6.071 1.00 89.75 84 THR A CA 1
ATOM 664 C C . THR A 1 84 ? 1.065 2.962 5.579 1.00 89.75 84 THR A C 1
ATOM 666 O O . THR A 1 84 ? 0.889 3.684 4.594 1.00 89.75 84 THR A O 1
ATOM 669 N N . PHE A 1 85 ? 0.072 2.382 6.241 1.00 88.75 85 PHE A N 1
ATOM 670 C CA . PHE A 1 85 ? -1.317 2.725 5.984 1.00 88.75 85 PHE A CA 1
ATOM 671 C C . PHE A 1 85 ? -2.045 3.056 7.283 1.00 88.75 85 PHE A C 1
ATOM 673 O O . PHE A 1 85 ? -1.672 2.561 8.346 1.00 88.75 85 PHE A O 1
ATOM 680 N N . THR A 1 86 ? -3.062 3.898 7.166 1.00 87.38 86 THR A N 1
ATOM 681 C CA . THR A 1 86 ? -3.995 4.266 8.233 1.00 87.38 86 THR A CA 1
ATOM 682 C C . THR A 1 86 ? -5.416 3.992 7.756 1.00 87.38 86 THR A C 1
ATOM 684 O O . THR A 1 86 ? -5.685 3.972 6.551 1.00 87.38 86 THR A O 1
ATOM 687 N N . ALA A 1 87 ? -6.319 3.724 8.693 1.00 87.00 87 ALA A N 1
ATOM 688 C CA . ALA A 1 87 ? -7.713 3.382 8.429 1.00 87.00 87 ALA A CA 1
ATOM 689 C C . ALA A 1 87 ? -8.613 4.282 9.287 1.00 87.00 87 ALA A C 1
ATOM 691 O O . ALA A 1 87 ? -8.388 4.380 10.488 1.00 87.00 87 ALA A O 1
ATOM 692 N N . ASP A 1 88 ? -9.583 4.970 8.678 1.00 81.56 88 ASP A N 1
ATOM 693 C CA . ASP A 1 88 ? -10.470 5.950 9.335 1.00 81.56 88 ASP A CA 1
ATOM 694 C C . ASP A 1 88 ? -9.733 7.061 10.125 1.00 81.56 88 ASP A C 1
ATOM 696 O O . ASP A 1 88 ? -10.266 7.639 11.072 1.00 81.56 88 ASP A O 1
ATOM 700 N N . GLY A 1 89 ? -8.502 7.396 9.722 1.00 65.69 89 GLY A N 1
ATOM 701 C CA . GLY A 1 89 ? -7.696 8.445 10.359 1.00 65.69 89 GLY A CA 1
ATOM 702 C C . GLY A 1 89 ? -7.007 8.048 11.672 1.00 65.69 89 GLY A C 1
ATOM 703 O O . GLY A 1 89 ? -6.493 8.939 12.351 1.00 65.69 89 GLY A O 1
ATOM 704 N N . GLU A 1 90 ? -6.986 6.755 12.017 1.00 57.81 90 GLU A N 1
ATOM 705 C CA . GLU A 1 90 ? -6.231 6.186 13.151 1.00 57.81 90 GLU A CA 1
ATOM 706 C C . GLU A 1 90 ? -4.749 5.934 12.826 1.00 57.81 90 GLU A C 1
ATOM 708 O O . GLU A 1 90 ? -4.452 5.431 11.713 1.00 57.81 90 GLU A O 1
#

Radius of gyration: 13.75 Å; chains: 1; bounding box: 34×28×38 Å

Organism: Cylicostephanus goldi (NCBI:txid71465)

Foldseek 3Di:
DPPPCPAAEAEDEDAPPPQDFDKDWFDAAFHKYKYAYDPRQVVWDKWKDKPQNPPDTFDWDDDPDSRPIITMDGDRHTTMMTMGMDTNND